Protein AF-A0A954FQD1-F1 (afdb_monomer)

Secondary structure (DSSP, 8-state):
---------GGGSS-SSS--PPPTT-----------------TT--------S--TTTSPPP-SSSS--

Radius of gyration: 15.08 Å; Cα contacts (8 Å, |Δi|>4): 50; chains: 1; bounding box: 41×25×35 Å

Mean predicted aligned error: 3.38 Å

Foldseek 3Di:
DDFFDWDDDQQCQPHPVHGDDDDPPDDDDHDTDRPDTDDDADPPGDDDDDDDQDDPPVDDHFPPPVPGD

pLDDT: mean 94.1, std 6.13, range [56.22, 98.12]

Sequence (69 aa):
YNLTVGILRGRFRDSELDSKLLTPGEVYRIAVDLGPVAAQIAPGHRLRVDVCGAYFPLFDRNANTADGI

Solvent-accessible surface area (backbone atoms only — not comparable to full-atom values): 5251 Å² total; per-residue (Å²): 132,88,86,73,73,55,76,68,65,70,38,38,64,89,28,92,86,60,71,45,85,80,65,88,92,64,90,76,89,75,81,64,65,48,74,91,80,87,83,88,81,56,92,94,62,79,93,83,86,86,87,76,94,70,58,74,86,85,41,85,70,79,67,85,69,86,85,57,125

Structure (mmCIF, N/CA/C/O backbone):
data_AF-A0A954FQD1-F1
#
_entry.id   AF-A0A954FQD1-F1
#
loop_
_atom_site.group_PDB
_atom_site.id
_atom_site.type_symbol
_atom_site.label_atom_id
_atom_site.label_alt_id
_atom_site.label_comp_id
_atom_site.label_asym_id
_atom_site.label_entity_id
_atom_site.label_seq_id
_atom_site.pdbx_PDB_ins_code
_atom_site.Cartn_x
_atom_site.Cartn_y
_atom_site.Cartn_z
_atom_site.occupancy
_atom_site.B_iso_or_equiv
_atom_site.auth_seq_id
_atom_site.auth_comp_id
_atom_site.auth_asym_id
_atom_site.auth_atom_id
_atom_site.pdbx_PDB_model_num
ATOM 1 N N . TYR A 1 1 ? -14.562 8.661 8.302 1.00 84.56 1 TYR A N 1
ATOM 2 C CA . TYR A 1 1 ? -13.159 9.061 8.519 1.00 84.56 1 TYR A CA 1
ATOM 3 C C . TYR A 1 1 ? -12.241 8.003 7.940 1.00 84.56 1 TYR A C 1
ATOM 5 O O . TYR A 1 1 ? -12.646 6.846 7.905 1.00 84.56 1 TYR A O 1
ATOM 13 N N . ASN A 1 2 ? -11.060 8.395 7.459 1.00 92.50 2 ASN A N 1
ATOM 14 C CA . ASN A 1 2 ? -10.006 7.442 7.115 1.00 92.50 2 ASN A CA 1
ATOM 15 C C . ASN A 1 2 ? -9.372 6.956 8.432 1.00 92.50 2 ASN A C 1
ATOM 17 O O . ASN A 1 2 ? -9.039 7.787 9.274 1.00 92.50 2 ASN A O 1
ATOM 21 N N . LEU A 1 3 ? -9.311 5.636 8.632 1.00 95.50 3 LEU A N 1
ATOM 22 C CA . LEU A 1 3 ? -8.772 5.026 9.853 1.00 95.50 3 LEU A CA 1
ATOM 23 C C . LEU A 1 3 ? -7.273 4.747 9.743 1.00 95.50 3 LEU A C 1
ATOM 25 O O . LEU A 1 3 ? -6.550 4.910 10.718 1.00 95.50 3 LEU A O 1
ATOM 29 N N . THR A 1 4 ? -6.830 4.293 8.574 1.00 96.12 4 THR A N 1
ATOM 30 C CA . THR A 1 4 ? -5.432 4.012 8.277 1.00 96.12 4 THR A CA 1
ATOM 31 C C . THR A 1 4 ? -5.215 3.957 6.765 1.00 96.12 4 THR A C 1
ATOM 33 O O . THR A 1 4 ? -6.151 3.751 5.984 1.00 96.12 4 THR A O 1
ATOM 36 N N . VAL A 1 5 ? -3.963 4.123 6.360 1.00 96.12 5 VAL A N 1
ATOM 37 C CA . VAL A 1 5 ? -3.501 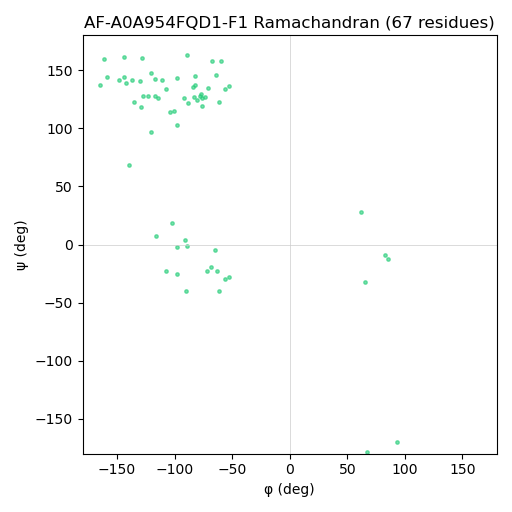4.021 4.983 1.00 96.12 5 VAL A CA 1
ATOM 38 C C . VAL A 1 5 ? -2.198 3.237 4.950 1.00 96.12 5 VAL A C 1
ATOM 40 O O . VAL A 1 5 ? -1.334 3.410 5.804 1.00 96.12 5 VAL A O 1
ATOM 43 N N . GLY A 1 6 ? -2.056 2.402 3.931 1.00 96.06 6 GLY A N 1
ATOM 44 C CA . GLY A 1 6 ? -0.799 1.762 3.578 1.00 96.06 6 GLY A CA 1
ATOM 45 C C . GLY A 1 6 ? -0.507 1.987 2.107 1.00 96.06 6 GLY A C 1
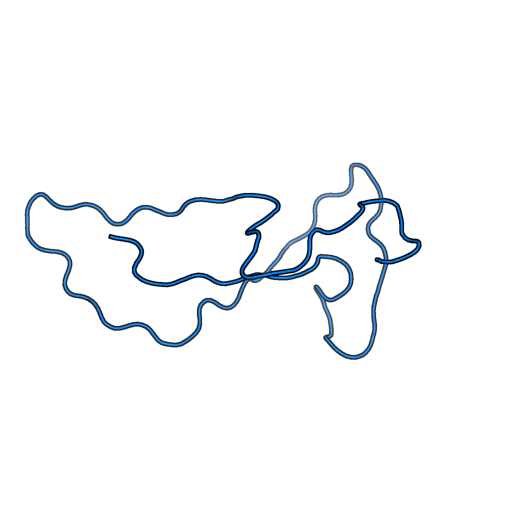ATOM 46 O O . GLY A 1 6 ? -1.402 2.308 1.318 1.00 96.06 6 GLY A O 1
ATOM 47 N N . ILE A 1 7 ? 0.754 1.822 1.733 1.00 96.62 7 ILE A N 1
ATOM 48 C CA . ILE A 1 7 ? 1.191 1.900 0.345 1.00 96.62 7 ILE A CA 1
ATOM 49 C C . ILE A 1 7 ? 2.293 0.876 0.113 1.00 96.62 7 ILE A C 1
ATOM 51 O O . ILE A 1 7 ? 3.133 0.643 0.976 1.00 96.62 7 ILE A O 1
ATOM 55 N N . LEU A 1 8 ? 2.307 0.286 -1.076 1.00 96.38 8 LEU A N 1
ATOM 56 C CA . LEU A 1 8 ? 3.419 -0.529 -1.534 1.00 96.38 8 LEU A CA 1
ATOM 57 C C . LEU A 1 8 ? 3.726 -0.151 -2.975 1.00 96.38 8 LEU A C 1
ATOM 59 O O . LEU A 1 8 ? 2.868 -0.238 -3.857 1.00 96.38 8 LEU A O 1
ATOM 63 N N . ARG A 1 9 ? 4.966 0.257 -3.240 1.00 95.44 9 ARG A N 1
ATOM 64 C CA . ARG A 1 9 ? 5.426 0.436 -4.615 1.00 95.44 9 ARG A CA 1
ATOM 65 C C . ARG A 1 9 ? 5.689 -0.946 -5.196 1.00 95.44 9 ARG A C 1
ATOM 67 O O . ARG A 1 9 ? 6.552 -1.659 -4.702 1.00 95.44 9 ARG A O 1
ATOM 74 N N . GLY A 1 10 ? 4.979 -1.304 -6.267 1.00 95.44 10 GLY A N 1
ATOM 75 C CA . GLY A 1 10 ? 4.940 -2.682 -6.777 1.00 95.44 10 GLY A CA 1
ATOM 76 C C . GLY A 1 10 ? 6.305 -3.335 -7.037 1.00 95.44 10 GLY A C 1
ATOM 77 O O . GLY A 1 10 ? 6.423 -4.553 -6.914 1.00 95.44 10 GLY A O 1
ATOM 78 N N . ARG A 1 11 ? 7.356 -2.556 -7.342 1.00 95.00 11 ARG A N 1
ATOM 79 C CA . ARG A 1 11 ? 8.707 -3.115 -7.519 1.00 95.00 11 ARG A CA 1
ATOM 80 C C . ARG A 1 11 ? 9.283 -3.753 -6.250 1.00 95.00 11 ARG A C 1
ATOM 82 O O . ARG A 1 11 ? 10.141 -4.612 -6.362 1.00 95.00 11 ARG A O 1
ATOM 89 N N . PHE A 1 12 ? 8.793 -3.371 -5.075 1.00 95.56 12 PHE A N 1
ATOM 90 C CA . PHE A 1 12 ? 9.213 -3.896 -3.774 1.00 95.56 12 PHE A CA 1
ATOM 91 C C . PHE A 1 12 ? 8.219 -4.920 -3.200 1.00 95.56 12 PHE A C 1
ATOM 93 O O . PHE A 1 12 ? 8.219 -5.180 -2.004 1.00 95.56 12 PHE A O 1
ATOM 100 N N . ARG A 1 13 ? 7.342 -5.500 -4.036 1.00 95.88 13 ARG A N 1
ATOM 101 C CA . ARG A 1 13 ? 6.275 -6.425 -3.600 1.00 95.88 13 ARG A CA 1
ATOM 102 C C . ARG A 1 13 ? 6.768 -7.650 -2.818 1.00 95.88 13 ARG A C 1
ATOM 104 O O . ARG A 1 13 ? 6.021 -8.167 -1.998 1.00 95.88 13 ARG A O 1
ATOM 111 N N . ASP A 1 14 ? 7.989 -8.102 -3.104 1.00 95.31 14 ASP A N 1
ATOM 112 C CA . ASP A 1 14 ? 8.577 -9.316 -2.526 1.00 95.31 14 ASP A CA 1
ATOM 113 C C . ASP A 1 14 ? 9.672 -8.991 -1.493 1.00 95.31 14 ASP A C 1
ATOM 115 O O . ASP A 1 14 ? 10.007 -9.827 -0.658 1.00 95.31 14 ASP A O 1
ATOM 119 N N . SER A 1 15 ? 10.270 -7.798 -1.578 1.00 94.19 15 SER A N 1
ATOM 120 C CA . SER A 1 15 ? 11.387 -7.355 -0.746 1.00 94.19 15 SER A CA 1
ATOM 121 C C . SER A 1 15 ? 11.561 -5.844 -0.857 1.00 94.19 15 SER A C 1
ATOM 123 O O . SER A 1 15 ? 11.538 -5.287 -1.955 1.00 94.19 15 SER A O 1
ATOM 125 N N . GLU A 1 16 ? 11.807 -5.188 0.274 1.00 91.56 16 GLU A N 1
ATOM 126 C CA . GLU A 1 16 ? 12.185 -3.771 0.306 1.00 91.56 16 GLU A CA 1
ATOM 127 C C . GLU A 1 16 ? 13.617 -3.534 -0.200 1.00 91.56 16 GLU A C 1
ATOM 129 O O . GLU A 1 16 ? 13.938 -2.439 -0.656 1.00 91.56 16 GLU A O 1
ATOM 134 N N . LEU A 1 17 ? 14.473 -4.562 -0.148 1.00 94.62 17 LEU A N 1
ATOM 135 C CA . LEU A 1 17 ? 15.892 -4.474 -0.509 1.00 94.62 17 LEU A CA 1
ATOM 136 C C . LEU A 1 17 ? 16.190 -4.958 -1.933 1.00 94.62 17 LEU A C 1
ATOM 138 O O . LEU A 1 17 ? 17.176 -4.532 -2.527 1.00 94.62 17 LEU A O 1
ATOM 142 N N . ASP A 1 18 ? 15.357 -5.845 -2.480 1.00 94.50 18 ASP A N 1
ATOM 143 C CA . ASP A 1 18 ? 15.539 -6.434 -3.811 1.00 94.50 18 ASP A CA 1
ATOM 144 C C . ASP A 1 18 ? 14.336 -6.113 -4.700 1.00 94.50 18 ASP A C 1
ATOM 146 O O . ASP A 1 18 ? 13.288 -6.761 -4.634 1.00 94.50 18 ASP A O 1
ATOM 150 N N . SER A 1 19 ? 14.479 -5.069 -5.519 1.00 94.06 19 SER A N 1
ATOM 151 C CA . SER A 1 19 ? 13.391 -4.588 -6.365 1.00 94.06 19 SER A CA 1
ATOM 152 C C . SER A 1 19 ? 13.284 -5.374 -7.671 1.00 94.06 19 SER A C 1
ATOM 154 O O . SER A 1 19 ? 14.277 -5.547 -8.377 1.00 94.06 19 SER A O 1
ATOM 156 N N . LYS A 1 20 ? 12.063 -5.749 -8.060 1.00 95.44 20 LYS A N 1
ATOM 157 C CA . LYS A 1 20 ? 11.765 -6.472 -9.305 1.00 95.44 20 LYS A CA 1
ATOM 158 C C . LYS A 1 20 ? 10.683 -5.756 -10.093 1.00 95.44 20 LYS A C 1
ATOM 160 O O . LYS A 1 20 ? 9.600 -5.495 -9.570 1.00 95.44 20 LYS A O 1
ATOM 165 N N . LEU A 1 21 ? 10.938 -5.473 -11.369 1.00 95.75 21 LEU A N 1
ATOM 166 C CA . LEU A 1 21 ? 9.920 -4.898 -12.251 1.00 95.75 21 LEU A CA 1
ATOM 167 C C . LEU A 1 21 ? 8.696 -5.821 -12.369 1.00 95.75 21 LEU A C 1
ATOM 169 O O . LEU A 1 21 ? 8.763 -7.017 -12.075 1.00 95.75 21 LEU A O 1
ATOM 173 N N . LEU A 1 22 ? 7.565 -5.226 -12.744 1.00 95.06 22 LEU A N 1
ATOM 174 C CA . LEU A 1 22 ? 6.341 -5.953 -13.064 1.00 95.06 22 LEU A CA 1
ATOM 175 C C . LEU A 1 22 ? 6.247 -6.122 -14.578 1.00 95.06 22 LEU A C 1
ATOM 177 O O . LEU A 1 22 ? 6.573 -5.198 -15.327 1.00 95.06 22 LEU A O 1
ATOM 181 N N . THR A 1 23 ? 5.734 -7.267 -15.009 1.00 96.88 23 THR A N 1
ATOM 182 C CA . THR A 1 23 ? 5.366 -7.529 -16.398 1.00 96.88 23 THR A CA 1
ATOM 183 C C . THR A 1 23 ? 3.970 -6.961 -16.673 1.00 96.88 23 THR A C 1
ATOM 185 O O . THR A 1 23 ? 3.022 -7.292 -15.954 1.00 96.88 23 THR A O 1
ATOM 188 N N . PRO A 1 24 ? 3.787 -6.121 -17.706 1.00 96.44 24 PRO A N 1
ATOM 189 C CA . PRO A 1 24 ? 2.462 -5.658 -18.104 1.00 96.44 24 PRO A CA 1
ATOM 190 C C . PRO A 1 24 ? 1.507 -6.822 -18.407 1.00 96.44 24 PRO A C 1
ATOM 192 O O . PRO A 1 24 ? 1.862 -7.756 -19.119 1.00 96.44 24 PRO A O 1
ATOM 195 N N . GLY A 1 25 ? 0.283 -6.752 -17.879 1.00 97.25 25 GLY A N 1
ATOM 196 C CA . GLY A 1 25 ? -0.756 -7.772 -18.078 1.00 97.25 25 GLY A CA 1
ATOM 197 C C . GLY A 1 25 ? -0.659 -8.990 -17.154 1.00 97.25 25 GLY A C 1
ATOM 198 O O . GLY A 1 25 ? -1.601 -9.778 -17.099 1.00 97.25 25 GLY A O 1
ATOM 199 N N . GLU A 1 26 ? 0.426 -9.135 -16.393 1.00 98.06 26 GLU A N 1
ATOM 200 C CA . GLU A 1 26 ? 0.559 -10.196 -15.398 1.00 98.06 26 GLU A CA 1
ATOM 201 C C . GLU A 1 26 ? -0.142 -9.805 -14.086 1.00 98.06 26 GLU A C 1
ATOM 203 O O . GLU A 1 26 ? -0.057 -8.667 -13.615 1.00 98.06 26 GLU A O 1
ATOM 208 N N . VAL A 1 27 ? -0.867 -10.757 -13.493 1.00 98.00 27 VAL A N 1
ATOM 209 C CA . VAL A 1 27 ? -1.570 -10.557 -12.221 1.00 98.00 27 VAL A CA 1
ATOM 210 C C . VAL A 1 27 ? -0.633 -10.903 -11.070 1.00 98.00 27 VAL A C 1
ATOM 212 O O . VAL A 1 27 ? -0.179 -12.037 -10.952 1.00 98.00 27 VAL A O 1
ATOM 215 N N . TYR A 1 28 ? -0.405 -9.939 -10.178 1.00 96.94 28 TYR A N 1
ATOM 216 C CA . TYR A 1 28 ? 0.430 -10.113 -8.991 1.00 96.94 28 TYR A CA 1
ATOM 217 C C . TYR A 1 28 ? -0.407 -10.089 -7.714 1.00 96.94 28 TYR A C 1
ATOM 219 O O . TYR A 1 28 ? -1.313 -9.266 -7.559 1.00 96.94 28 TYR A O 1
ATOM 227 N N . ARG A 1 29 ? -0.054 -10.946 -6.750 1.00 96.12 29 ARG A N 1
ATOM 228 C CA . ARG A 1 29 ? -0.514 -10.794 -5.367 1.00 96.12 29 ARG A CA 1
ATOM 229 C C . ARG A 1 29 ? 0.310 -9.695 -4.702 1.00 96.12 29 ARG A C 1
ATOM 231 O O . ARG A 1 29 ? 1.532 -9.757 -4.705 1.00 96.12 29 ARG A O 1
ATOM 238 N N . ILE A 1 30 ? -0.367 -8.718 -4.111 1.00 95.31 30 ILE A N 1
ATOM 239 C CA . ILE A 1 30 ? 0.256 -7.604 -3.39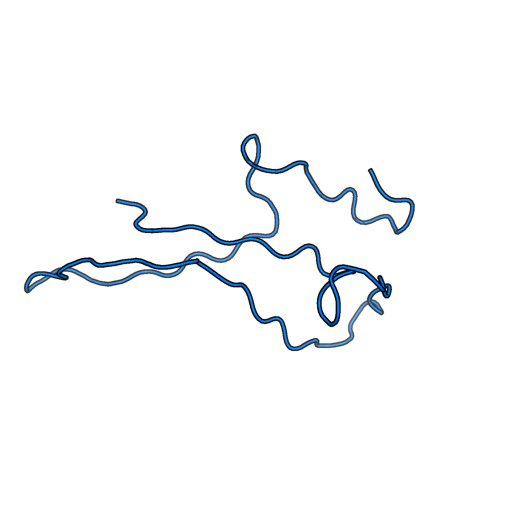3 1.00 95.31 30 ILE A CA 1
ATOM 240 C C . ILE A 1 30 ? -0.297 -7.593 -1.970 1.00 95.31 30 ILE A C 1
ATOM 242 O O . ILE A 1 30 ? -1.513 -7.606 -1.779 1.00 95.31 30 ILE A O 1
ATOM 246 N N . ALA A 1 31 ? 0.592 -7.579 -0.980 1.00 95.44 31 ALA A N 1
ATOM 247 C CA . ALA A 1 31 ? 0.239 -7.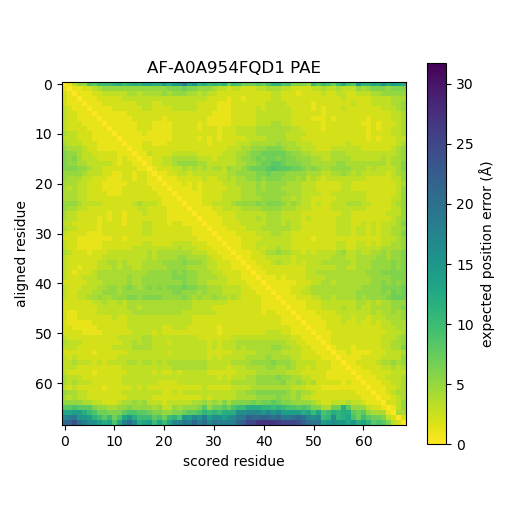381 0.419 1.00 95.44 31 ALA A CA 1
ATOM 248 C C . ALA A 1 31 ? 0.617 -5.951 0.816 1.00 95.44 31 ALA A C 1
ATOM 250 O O . ALA A 1 31 ? 1.790 -5.595 0.796 1.00 95.44 31 ALA A O 1
ATOM 251 N N . VAL A 1 32 ? -0.380 -5.125 1.131 1.00 96.44 32 VAL A N 1
ATOM 252 C CA . VAL A 1 32 ? -0.161 -3.757 1.613 1.00 96.44 32 VAL A CA 1
ATOM 253 C C . VAL A 1 32 ? -0.320 -3.763 3.125 1.00 96.44 32 VAL A C 1
ATOM 255 O O . VAL A 1 32 ? -1.413 -4.039 3.620 1.00 96.44 32 VAL A O 1
ATOM 258 N N . ASP A 1 33 ? 0.761 -3.475 3.846 1.00 95.38 33 ASP A N 1
ATOM 259 C CA . ASP A 1 33 ? 0.696 -3.279 5.290 1.00 95.38 33 ASP A CA 1
ATOM 260 C C . ASP A 1 33 ? 0.037 -1.926 5.596 1.00 95.38 33 ASP A C 1
ATOM 262 O O . ASP A 1 33 ? 0.424 -0.892 5.050 1.00 95.38 33 ASP A O 1
ATOM 266 N N . LEU A 1 34 ? -0.996 -1.950 6.438 1.00 95.62 34 LEU A N 1
ATOM 267 C CA . LEU A 1 34 ? -1.727 -0.767 6.896 1.00 95.62 34 LEU A CA 1
ATOM 268 C C . LEU A 1 34 ? -1.251 -0.290 8.278 1.00 95.62 34 LEU A C 1
ATOM 270 O O . LEU A 1 34 ? -1.782 0.689 8.803 1.00 95.62 34 LEU A O 1
ATOM 274 N N . GLY A 1 35 ? -0.304 -0.994 8.895 1.00 94.38 35 GLY A N 1
ATOM 275 C CA . GLY A 1 35 ? 0.111 -0.773 10.270 1.00 94.38 35 GLY A CA 1
ATOM 276 C C . GLY A 1 35 ? -0.973 -1.127 11.301 1.00 94.38 35 GLY A C 1
ATOM 277 O O . GLY A 1 35 ? -2.066 -1.601 10.968 1.00 94.38 35 GLY A O 1
ATOM 278 N N . PRO A 1 36 ? -0.682 -0.916 12.593 1.00 95.75 36 PRO A N 1
ATOM 279 C CA . PRO A 1 36 ? -1.634 -1.170 13.664 1.00 95.75 36 PRO A CA 1
ATOM 280 C C . PRO A 1 36 ? -2.769 -0.136 13.656 1.00 95.75 36 PRO A C 1
ATOM 282 O O . PRO A 1 36 ? -2.535 1.069 13.592 1.00 95.75 36 PRO A O 1
ATOM 285 N N . VAL A 1 37 ? -4.013 -0.600 13.796 1.00 95.31 37 VAL A N 1
ATOM 286 C CA . VAL A 1 37 ? -5.195 0.259 13.936 1.00 95.31 37 VAL A CA 1
ATOM 287 C C . VAL A 1 37 ? -6.185 -0.359 14.921 1.00 95.31 37 VAL A C 1
ATOM 289 O O . VAL A 1 37 ? -6.418 -1.566 14.911 1.00 95.31 37 VAL A O 1
ATOM 292 N N . ALA A 1 38 ? -6.789 0.471 15.770 1.00 96.00 38 ALA A N 1
ATOM 293 C CA . ALA A 1 38 ? -7.865 0.074 16.671 1.00 96.00 38 ALA A CA 1
ATOM 294 C C . ALA A 1 38 ? -9.033 1.049 16.505 1.00 96.00 38 ALA A C 1
ATOM 296 O O . ALA A 1 38 ? -8.887 2.250 16.729 1.00 96.00 38 ALA A O 1
ATOM 297 N N . ALA A 1 39 ? -10.192 0.541 16.087 1.00 95.19 39 ALA A N 1
ATOM 298 C CA . ALA A 1 39 ? -11.392 1.345 15.885 1.00 95.19 39 ALA A CA 1
ATOM 299 C C . ALA A 1 39 ? -12.653 0.528 16.185 1.00 95.19 39 ALA A C 1
ATOM 301 O O . ALA A 1 39 ? -12.744 -0.643 1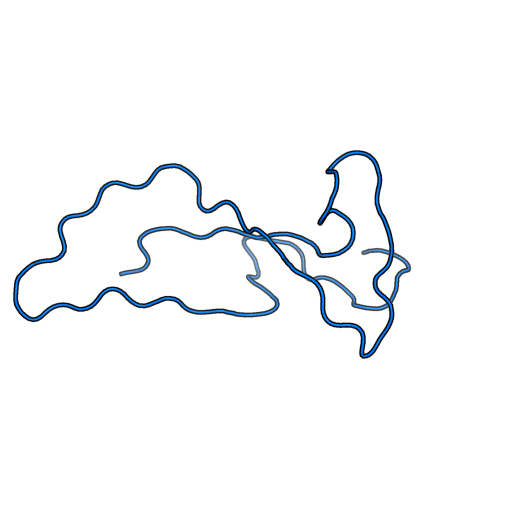5.821 1.00 95.19 39 ALA A O 1
ATOM 302 N N . GLN A 1 40 ? -13.648 1.163 16.807 1.00 96.38 40 GLN A N 1
ATOM 303 C CA . GLN A 1 40 ? -14.979 0.586 16.983 1.00 96.38 40 GLN A CA 1
ATOM 304 C C . GLN A 1 40 ? -15.880 0.995 15.813 1.00 96.38 40 GLN A C 1
ATOM 306 O O . GLN A 1 40 ? -16.054 2.183 15.538 1.00 96.38 40 GLN A O 1
ATOM 311 N N . ILE A 1 41 ? -16.496 0.016 15.149 1.00 96.44 41 ILE A N 1
ATOM 312 C CA . ILE A 1 41 ? -17.500 0.261 14.109 1.00 96.44 41 ILE A CA 1
ATOM 313 C C . ILE A 1 41 ? -18.886 0.127 14.744 1.00 96.44 41 ILE A C 1
ATOM 315 O O . ILE A 1 41 ? -19.343 -0.975 15.036 1.00 96.44 41 ILE A O 1
ATOM 319 N N . ALA A 1 42 ? -19.527 1.264 15.013 1.00 96.62 42 ALA A N 1
ATOM 320 C CA . ALA A 1 42 ? -20.842 1.310 15.647 1.00 96.62 42 ALA A CA 1
ATOM 321 C C . ALA A 1 42 ? -21.955 0.730 14.740 1.00 96.62 42 ALA A C 1
ATOM 323 O O . ALA A 1 42 ? -21.803 0.712 13.512 1.00 96.62 42 ALA A O 1
ATOM 324 N N . PRO A 1 43 ? -23.096 0.293 15.310 1.00 98.12 43 PRO A N 1
ATOM 325 C CA . PRO A 1 43 ? -24.251 -0.144 14.529 1.00 98.12 43 PRO A CA 1
ATOM 326 C C . PRO A 1 43 ? -24.681 0.901 13.490 1.00 98.12 43 PRO A C 1
ATOM 328 O O . PRO A 1 43 ? -24.727 2.094 13.773 1.00 98.12 43 PRO A O 1
ATOM 331 N N . GLY A 1 44 ? -24.984 0.447 12.273 1.00 97.94 44 GLY A N 1
ATOM 332 C CA . GLY A 1 44 ? -25.348 1.315 11.146 1.00 97.94 44 GLY A CA 1
ATOM 333 C C . GLY A 1 44 ? -24.160 1.871 10.350 1.00 97.94 44 GLY A C 1
ATOM 334 O O . GLY A 1 44 ? -24.360 2.355 9.236 1.00 97.94 44 GLY A O 1
ATOM 335 N N . HIS A 1 45 ? -22.926 1.764 10.854 1.00 97.44 45 HIS A N 1
ATOM 336 C CA . HIS A 1 45 ? -21.723 2.135 10.105 1.00 97.44 45 HIS A CA 1
ATOM 337 C C . HIS A 1 45 ? -21.173 0.955 9.294 1.00 97.44 45 HIS A C 1
ATOM 339 O O . HIS A 1 45 ? -21.504 -0.208 9.524 1.00 97.44 45 HIS A O 1
ATOM 345 N N . ARG A 1 46 ? -20.316 1.261 8.315 1.00 97.00 46 ARG A N 1
ATOM 346 C CA . ARG A 1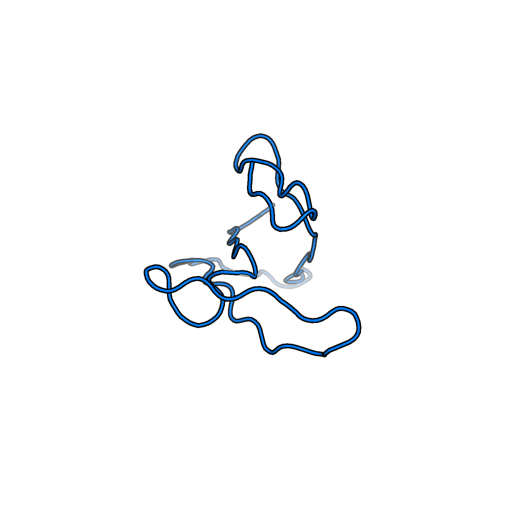 46 ? -19.639 0.270 7.470 1.00 97.00 46 ARG A CA 1
ATOM 347 C C . ARG A 1 46 ? -18.147 0.556 7.433 1.00 97.00 46 ARG A C 1
ATOM 349 O O . ARG A 1 46 ? -17.743 1.713 7.329 1.00 97.00 46 ARG A O 1
ATOM 356 N N . LEU A 1 47 ? -17.346 -0.505 7.465 1.00 95.81 47 LEU A N 1
ATOM 357 C CA . LEU A 1 47 ? -15.938 -0.423 7.103 1.00 95.81 47 LEU A CA 1
ATOM 358 C C . LEU A 1 47 ? -15.836 -0.377 5.574 1.00 95.81 47 LEU A C 1
ATOM 360 O O . LEU A 1 47 ? -16.443 -1.200 4.888 1.00 95.81 47 LEU A O 1
ATOM 364 N N . ARG A 1 48 ? -15.093 0.595 5.047 1.00 96.88 48 ARG A N 1
ATOM 365 C CA . ARG A 1 48 ? -14.825 0.752 3.613 1.00 96.88 48 ARG A CA 1
ATOM 366 C C . ARG A 1 48 ? -13.333 0.594 3.367 1.00 96.88 48 ARG A C 1
ATOM 368 O O . ARG A 1 48 ? -12.535 1.089 4.159 1.00 96.88 48 ARG A O 1
ATOM 375 N N . VAL A 1 49 ? -12.989 -0.047 2.257 1.00 96.31 49 VAL A N 1
ATOM 376 C CA . VAL A 1 49 ? -11.625 -0.100 1.728 1.00 96.31 49 VAL A CA 1
ATOM 377 C C . VAL A 1 49 ? -11.619 0.632 0.394 1.00 96.31 49 VAL A C 1
ATOM 379 O O . VAL A 1 49 ? -12.415 0.299 -0.482 1.00 96.31 49 VAL A O 1
ATOM 382 N N . ASP A 1 50 ? -10.728 1.611 0.254 1.00 96.69 50 ASP A N 1
ATOM 383 C CA . ASP A 1 50 ? -10.470 2.291 -1.014 1.00 96.69 50 ASP A CA 1
ATOM 384 C C . ASP A 1 50 ? -9.115 1.853 -1.556 1.00 96.69 50 ASP A C 1
ATOM 386 O O . ASP A 1 50 ? -8.124 1.831 -0.825 1.00 96.69 50 ASP A O 1
ATOM 390 N N . VAL A 1 51 ? -9.069 1.534 -2.848 1.00 96.75 51 VAL A N 1
ATOM 391 C CA . VAL A 1 51 ? -7.839 1.150 -3.544 1.00 96.75 51 VAL A CA 1
ATOM 392 C C . VAL A 1 51 ? -7.559 2.178 -4.628 1.00 96.75 51 VAL A C 1
ATOM 394 O O . VAL A 1 51 ? -8.421 2.482 -5.451 1.00 96.75 51 VAL A O 1
ATOM 397 N N . CYS A 1 52 ? -6.346 2.719 -4.631 1.00 95.38 52 CYS A N 1
ATOM 398 C CA . CYS A 1 52 ? -5.885 3.676 -5.629 1.00 95.38 52 CYS A CA 1
ATOM 399 C C . CYS A 1 52 ? -4.399 3.452 -5.940 1.00 95.38 52 CYS A C 1
ATOM 401 O O . CYS A 1 52 ? -3.686 2.807 -5.175 1.00 95.38 52 CYS A O 1
ATOM 403 N N . GLY A 1 53 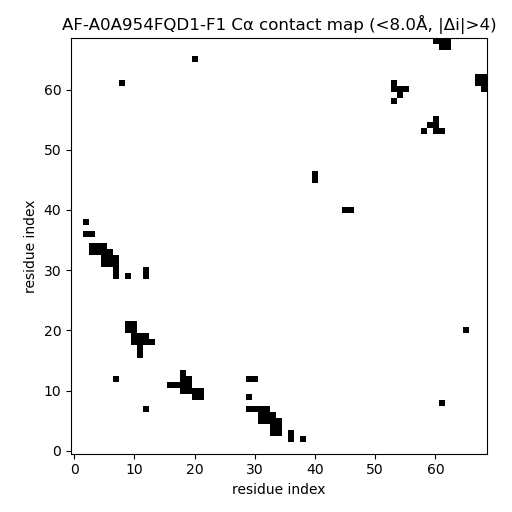? -3.932 3.978 -7.075 1.00 94.81 53 GLY A N 1
ATOM 404 C CA . GLY A 1 53 ? -2.534 3.855 -7.507 1.00 94.81 53 GLY A CA 1
ATOM 405 C C . GLY A 1 53 ? -1.603 4.969 -7.013 1.00 94.81 53 GLY A C 1
ATOM 406 O O . GLY A 1 53 ? -0.420 4.953 -7.346 1.00 94.81 53 GLY A O 1
ATOM 407 N N . ALA A 1 54 ? -2.117 5.959 -6.276 1.00 94.88 54 ALA A N 1
ATOM 408 C CA . ALA A 1 54 ? -1.342 7.105 -5.807 1.00 94.88 54 ALA A CA 1
ATOM 409 C C . ALA A 1 54 ? -1.997 7.773 -4.592 1.00 94.88 54 ALA A C 1
ATOM 411 O O . ALA A 1 54 ? -3.218 7.902 -4.543 1.00 94.88 54 ALA A O 1
ATOM 412 N N . TYR A 1 55 ? -1.179 8.273 -3.663 1.00 95.00 55 TYR A N 1
ATOM 413 C CA . TYR A 1 55 ? -1.648 9.040 -2.508 1.00 95.00 55 TYR A CA 1
ATOM 414 C C . TYR A 1 55 ? -0.727 10.233 -2.208 1.00 95.00 55 TYR A C 1
ATOM 416 O O . TYR A 1 55 ? 0.008 10.280 -1.225 1.00 95.00 55 TYR A O 1
ATOM 424 N N . PHE A 1 56 ? -0.747 11.198 -3.124 1.00 94.81 56 PHE A N 1
ATOM 425 C CA . PHE A 1 56 ? 0.021 12.440 -3.042 1.00 94.81 56 PHE A CA 1
ATOM 426 C C . PHE A 1 56 ? -0.711 13.478 -2.163 1.00 94.81 56 PHE A C 1
ATOM 428 O O . PHE A 1 56 ? -1.941 13.536 -2.221 1.00 94.81 56 PHE A O 1
AT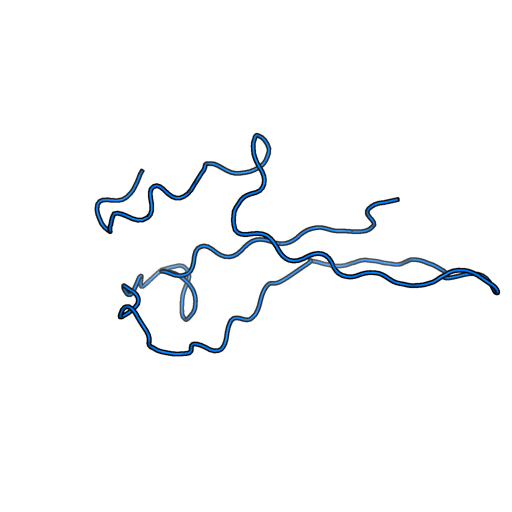OM 435 N N . PRO A 1 57 ? -0.014 14.330 -1.385 1.00 95.31 57 PRO A N 1
ATOM 436 C CA . PRO A 1 57 ? 1.441 14.484 -1.289 1.00 95.31 57 PRO A CA 1
ATOM 437 C C . PRO A 1 57 ? 2.112 13.615 -0.223 1.00 95.31 57 PRO A C 1
ATOM 439 O O . PRO A 1 57 ? 3.313 13.754 -0.026 1.00 95.31 57 PRO A O 1
ATOM 442 N N . LEU A 1 58 ? 1.364 12.744 0.467 1.00 93.62 58 LEU A N 1
ATOM 443 C CA . LEU A 1 58 ? 1.932 11.912 1.531 1.00 93.62 58 LEU A CA 1
ATOM 444 C C . LEU A 1 58 ? 3.025 10.975 1.000 1.00 93.62 58 LEU A C 1
ATOM 446 O O . LEU A 1 58 ? 4.058 10.815 1.642 1.00 93.62 58 LEU A O 1
ATOM 450 N N . PHE A 1 59 ? 2.806 10.403 -0.186 1.00 93.38 59 PHE A N 1
ATOM 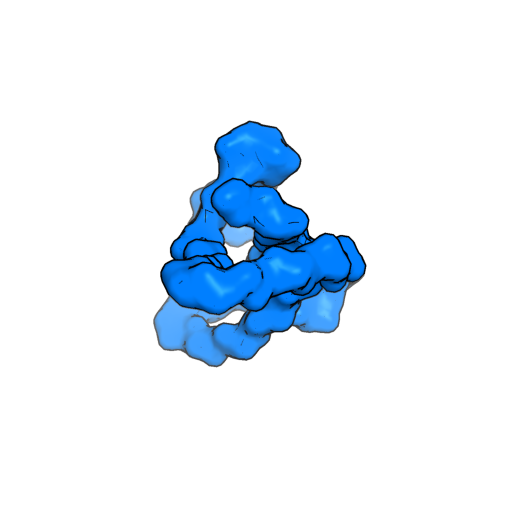451 C CA . PHE A 1 59 ? 3.799 9.620 -0.912 1.00 93.38 59 PHE A CA 1
ATOM 452 C C . PHE A 1 59 ? 4.091 10.239 -2.278 1.00 93.38 59 PHE A C 1
ATOM 454 O O . PHE A 1 59 ? 3.213 10.813 -2.936 1.00 93.38 59 PHE A O 1
ATOM 461 N N . ASP A 1 60 ? 5.335 10.093 -2.723 1.00 93.88 60 ASP A N 1
ATOM 462 C CA . ASP A 1 60 ? 5.748 10.448 -4.070 1.00 93.88 60 ASP A CA 1
ATOM 463 C C . ASP A 1 60 ? 5.034 9.568 -5.112 1.00 93.88 60 ASP A C 1
ATOM 465 O O . ASP A 1 60 ? 4.687 8.403 -4.893 1.00 93.88 60 ASP A O 1
ATOM 469 N N . ARG A 1 61 ? 4.749 10.159 -6.273 1.00 93.94 61 ARG A N 1
ATOM 470 C CA . ARG A 1 61 ? 3.968 9.503 -7.329 1.00 93.94 61 ARG A CA 1
ATOM 471 C C . ARG A 1 61 ? 4.862 8.564 -8.122 1.00 93.94 61 ARG A C 1
ATOM 473 O O . ARG A 1 61 ? 5.812 9.038 -8.726 1.00 93.94 61 ARG A O 1
ATOM 480 N N . ASN A 1 62 ? 4.504 7.287 -8.233 1.00 95.00 62 ASN A N 1
ATOM 481 C CA . ASN A 1 62 ? 5.180 6.372 -9.154 1.00 95.00 62 ASN A CA 1
ATOM 482 C C . ASN A 1 62 ? 5.034 6.853 -10.611 1.00 95.00 62 ASN A C 1
ATOM 484 O O . ASN A 1 62 ? 3.914 7.006 -11.097 1.00 95.00 62 ASN A O 1
ATOM 488 N N . ALA A 1 63 ? 6.158 7.066 -11.302 1.00 94.31 63 ALA A N 1
ATOM 489 C CA . ALA A 1 63 ? 6.192 7.514 -12.695 1.00 94.31 63 ALA A CA 1
ATOM 490 C C . ALA A 1 63 ? 5.670 6.461 -13.691 1.00 94.31 63 ALA A C 1
ATOM 492 O O . ALA A 1 63 ? 5.278 6.808 -14.800 1.00 94.31 63 ALA A O 1
ATOM 493 N N . ASN A 1 64 ? 5.621 5.184 -13.289 1.00 94.00 64 ASN A N 1
ATOM 494 C CA . ASN A 1 64 ? 5.172 4.054 -14.114 1.00 94.00 64 ASN A CA 1
ATOM 495 C C . ASN A 1 64 ? 6.023 3.792 -15.378 1.00 94.00 64 ASN A C 1
ATOM 497 O O . ASN A 1 64 ? 5.522 3.221 -16.341 1.00 94.00 64 ASN A O 1
ATOM 501 N N . THR A 1 65 ? 7.313 4.150 -15.364 1.00 92.19 65 THR A N 1
ATOM 502 C CA . THR A 1 65 ? 8.247 4.018 -16.508 1.00 92.19 65 THR A CA 1
ATOM 503 C C . THR A 1 65 ? 9.420 3.059 -16.274 1.00 92.19 65 THR A C 1
ATOM 505 O O . THR A 1 65 ? 10.317 2.992 -17.097 1.00 92.19 65 THR A O 1
ATOM 508 N N . ALA A 1 66 ? 9.446 2.316 -15.162 1.00 87.00 66 ALA A N 1
ATOM 509 C CA . ALA A 1 66 ? 10.592 1.517 -14.681 1.00 87.00 66 ALA A CA 1
ATOM 510 C C . ALA A 1 66 ? 11.844 2.323 -14.258 1.00 87.00 66 ALA A C 1
ATOM 512 O O . ALA A 1 66 ? 12.459 1.947 -13.257 1.00 87.00 66 ALA A O 1
ATOM 513 N N . ASP A 1 67 ? 12.123 3.468 -14.881 1.00 81.00 67 ASP A N 1
ATOM 514 C CA . ASP A 1 67 ? 13.314 4.317 -14.660 1.00 81.00 67 ASP A CA 1
ATOM 515 C C . ASP A 1 67 ? 13.424 4.947 -13.258 1.00 81.00 67 ASP A C 1
ATOM 517 O O . ASP A 1 67 ? 14.437 5.543 -12.910 1.00 81.00 67 ASP A O 1
ATOM 521 N N . GLY A 1 68 ? 12.402 4.756 -12.420 1.00 69.69 68 GLY A N 1
ATOM 522 C CA . GLY A 1 68 ? 12.322 5.340 -11.085 1.00 69.69 68 GLY A CA 1
ATOM 523 C C . GLY A 1 68 ? 11.568 6.665 -11.105 1.00 69.69 68 GLY A C 1
ATOM 524 O O . GLY A 1 68 ? 10.893 6.990 -12.080 1.00 69.69 68 GLY A O 1
ATOM 525 N N . ILE A 1 69 ? 11.620 7.372 -9.983 1.00 56.22 69 ILE A N 1
ATOM 526 C CA . ILE A 1 69 ? 11.305 8.802 -9.901 1.00 56.22 69 ILE A CA 1
ATOM 527 C C . ILE A 1 69 ? 12.638 9.501 -9.700 1.00 56.22 69 ILE A C 1
ATOM 529 O O . ILE A 1 69 ? 13.437 8.945 -8.909 1.00 56.22 69 ILE A O 1
#